Protein AF-A0AA45HHU5-F1 (afdb_monomer_lite)

pLDDT: mean 75.47, std 19.16, range [42.81, 95.69]

Organism: NCBI:txid515440

Sequence (109 aa):
MPFVTIKEVNKKNHKKVKKSKKVSIVFLFVLMTFFGFQIFRIVFYYKDLENQYNGIKAEQIKLEEIYKNKYEKYSLLKIKLEERGVLLNNGTILQNDIYNIPQTKERTN

Secondary structure (DSSP, 8-state):
----------HHHHHHHHHHHHHHHHHHHHHHHHHHHHHHHHHHHHHHHHHHHHHHHHHHHHHHHHHHHHHHHHHHHHHHHHHTTEEEETTEEEE--GGGS--------

Foldseek 3Di:
DDDDDDPDPPPVVVVVVVVVVVVVVVVVVVVVVVVVVVVVVVVVVVVVVVVVVVVVVVVVVVVVVVVVVVVVVVVVVCVVCVVVVFHDDPNDTPPPDPVNDPPDPPPDD

Structure (mmCIF, N/CA/C/O backbone):
data_AF-A0AA45HHU5-F1
#
_entry.id   AF-A0AA45HHU5-F1
#
loop_
_atom_site.group_PDB
_atom_site.id
_atom_site.type_symbol
_atom_site.label_atom_id
_atom_site.label_alt_id
_atom_site.label_comp_id
_atom_site.label_asym_id
_atom_site.label_entity_id
_atom_site.label_seq_id
_atom_site.pdbx_PDB_ins_code
_atom_site.Cartn_x
_atom_site.Cartn_y
_atom_site.Cartn_z
_atom_site.occupancy
_atom_site.B_iso_or_equiv
_atom_site.auth_seq_id
_atom_site.auth_comp_id
_atom_site.auth_asym_id
_atom_site.auth_atom_id
_atom_site.pdbx_PDB_model_num
ATOM 1 N N . MET A 1 1 ? 62.423 -3.129 -66.090 1.00 48.94 1 MET A N 1
ATOM 2 C CA . MET A 1 1 ? 62.063 -2.630 -64.743 1.00 48.94 1 MET A CA 1
ATOM 3 C C . MET A 1 1 ? 60.650 -3.103 -64.430 1.00 48.94 1 MET A C 1
ATOM 5 O O . MET A 1 1 ? 59.779 -2.813 -65.242 1.00 48.94 1 MET A O 1
ATOM 9 N N . PRO A 1 2 ? 60.399 -3.878 -63.361 1.00 47.81 2 PRO A N 1
ATOM 10 C CA . PRO A 1 2 ? 59.040 -4.284 -63.025 1.00 47.81 2 PRO A CA 1
ATOM 11 C C . PRO A 1 2 ? 58.315 -3.146 -62.295 1.00 47.81 2 PRO A C 1
ATOM 13 O O . PRO A 1 2 ? 58.871 -2.510 -61.400 1.00 47.81 2 PRO A O 1
ATOM 16 N N . PHE A 1 3 ? 57.075 -2.882 -62.699 1.00 51.75 3 PHE A N 1
ATOM 17 C CA . PHE A 1 3 ? 56.207 -1.895 -62.067 1.00 51.75 3 PHE A CA 1
ATOM 18 C C . PHE A 1 3 ? 55.701 -2.430 -60.725 1.00 51.75 3 PHE A C 1
ATOM 20 O O . PHE A 1 3 ? 55.144 -3.525 -60.650 1.00 51.75 3 PHE A O 1
ATOM 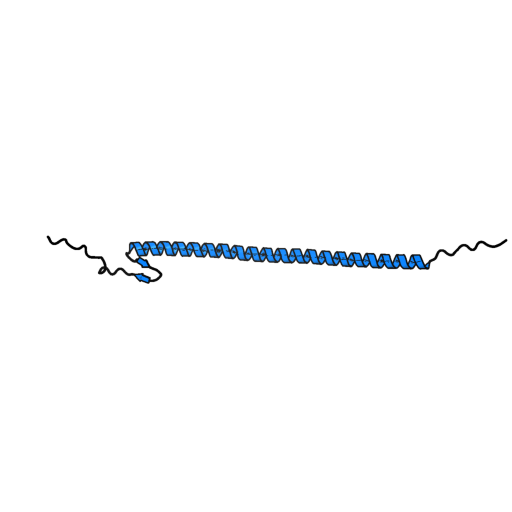27 N N . VAL A 1 4 ? 55.887 -1.647 -59.663 1.00 56.03 4 VAL A N 1
ATOM 28 C CA . VAL A 1 4 ? 55.315 -1.923 -58.342 1.00 56.03 4 VAL A CA 1
ATOM 29 C C . VAL A 1 4 ? 53.817 -1.631 -58.408 1.00 56.03 4 VAL A C 1
ATOM 31 O O . VAL A 1 4 ? 53.398 -0.476 -58.467 1.00 56.03 4 VAL A O 1
ATOM 34 N N . THR A 1 5 ? 52.993 -2.676 -58.410 1.00 56.78 5 THR A N 1
ATOM 35 C CA . THR A 1 5 ? 51.538 -2.557 -58.285 1.00 56.78 5 THR A CA 1
ATOM 36 C C . THR A 1 5 ? 51.186 -2.117 -56.866 1.00 56.78 5 THR A C 1
ATOM 38 O O . THR A 1 5 ? 51.329 -2.869 -55.900 1.00 56.78 5 THR A O 1
ATOM 41 N N . ILE A 1 6 ? 50.702 -0.883 -56.732 1.00 59.69 6 ILE A N 1
ATOM 42 C CA . ILE A 1 6 ? 50.122 -0.375 -55.488 1.00 59.69 6 ILE A CA 1
ATOM 43 C C . ILE A 1 6 ? 48.829 -1.163 -55.249 1.00 59.69 6 ILE A C 1
ATOM 45 O O . ILE A 1 6 ? 47.864 -1.030 -56.000 1.00 59.69 6 ILE A O 1
ATOM 49 N N . LYS A 1 7 ? 48.823 -2.026 -54.225 1.00 56.81 7 LYS A N 1
ATOM 50 C CA . LYS A 1 7 ? 47.630 -2.768 -53.793 1.00 56.81 7 LYS A CA 1
ATOM 51 C C . LYS A 1 7 ? 46.494 -1.780 -53.526 1.00 56.81 7 LYS A C 1
ATOM 53 O O . LYS A 1 7 ? 46.592 -0.959 -52.615 1.00 56.81 7 LYS A O 1
ATOM 58 N N . GLU A 1 8 ? 45.406 -1.894 -54.285 1.00 56.88 8 GLU A N 1
ATOM 59 C CA . GLU A 1 8 ? 44.157 -1.197 -53.994 1.00 56.88 8 GLU A CA 1
ATOM 60 C C . GLU A 1 8 ? 43.739 -1.482 -52.547 1.00 56.88 8 GLU A C 1
ATOM 62 O O . GLU A 1 8 ? 43.433 -2.617 -52.167 1.00 56.88 8 GLU A O 1
ATOM 67 N N . VAL A 1 9 ? 43.726 -0.438 -51.716 1.00 58.28 9 VAL A N 1
ATOM 68 C CA . VAL A 1 9 ? 43.202 -0.530 -50.357 1.00 58.28 9 VAL A CA 1
ATOM 69 C C . VAL A 1 9 ? 41.734 -0.934 -50.452 1.00 58.28 9 VAL A C 1
ATOM 71 O O . VAL A 1 9 ? 40.889 -0.249 -51.028 1.00 58.28 9 VAL A O 1
ATOM 74 N N . ASN A 1 10 ? 41.466 -2.102 -49.885 1.00 55.53 10 ASN A N 1
ATOM 75 C CA . ASN A 1 10 ? 40.254 -2.894 -49.989 1.00 55.53 10 ASN A CA 1
ATOM 76 C C . ASN A 1 10 ? 38.991 -2.107 -49.547 1.00 55.53 10 ASN A C 1
ATOM 78 O O . ASN A 1 10 ? 38.533 -2.206 -48.405 1.00 55.53 10 ASN A O 1
ATOM 82 N N . LYS A 1 11 ? 38.388 -1.327 -50.463 1.00 54.25 11 LYS A N 1
ATOM 83 C CA . LYS A 1 11 ? 37.164 -0.509 -50.259 1.00 54.25 11 LYS A CA 1
ATOM 84 C C . LYS A 1 11 ? 35.976 -1.301 -49.682 1.00 54.25 11 LYS A C 1
ATOM 86 O O . LYS A 1 11 ? 35.071 -0.712 -49.083 1.00 54.25 11 LYS A O 1
ATOM 91 N N . LYS A 1 12 ? 35.961 -2.633 -49.827 1.00 53.09 12 LYS A N 1
ATOM 92 C CA . LYS A 1 12 ? 34.901 -3.521 -49.314 1.00 53.09 12 LYS A CA 1
ATOM 93 C C . LYS A 1 12 ? 34.875 -3.605 -47.779 1.00 53.09 12 LYS A C 1
ATOM 95 O O . LYS A 1 12 ? 33.785 -3.660 -47.205 1.00 53.09 12 LYS A O 1
ATOM 100 N N . ASN A 1 13 ? 36.025 -3.525 -47.102 1.00 53.28 13 ASN A N 1
ATOM 101 C CA . ASN A 1 13 ? 36.091 -3.628 -45.636 1.00 53.28 13 ASN A CA 1
ATOM 102 C C . ASN A 1 13 ? 35.529 -2.377 -44.939 1.00 53.28 13 ASN A C 1
ATOM 104 O O . ASN A 1 13 ? 34.777 -2.485 -43.971 1.00 53.28 13 ASN A O 1
ATOM 108 N N . HIS A 1 14 ? 35.765 -1.186 -45.496 1.00 53.31 14 HIS A N 1
ATOM 109 C CA . HIS A 1 14 ? 35.261 0.072 -44.932 1.00 53.31 14 HIS A CA 1
ATOM 110 C C . HIS A 1 14 ? 33.724 0.193 -44.961 1.00 53.31 14 HIS A C 1
ATOM 112 O O . HIS A 1 14 ? 33.128 0.769 -44.045 1.00 53.31 14 HIS A O 1
ATOM 118 N N . LYS A 1 15 ? 33.055 -0.370 -45.983 1.00 56.12 15 LYS A N 1
ATOM 119 C CA . LYS A 1 15 ? 31.580 -0.397 -46.070 1.00 56.12 15 LYS A CA 1
ATOM 120 C C . LYS A 1 15 ? 30.949 -1.342 -45.039 1.00 56.12 15 LYS A C 1
ATOM 122 O O . LYS A 1 15 ? 29.915 -0.987 -44.473 1.00 56.12 15 LYS A O 1
ATOM 127 N N . LYS A 1 16 ? 31.558 -2.504 -44.760 1.00 56.97 16 LYS A N 1
ATOM 128 C CA . LYS A 1 16 ? 31.076 -3.444 -43.726 1.00 56.97 16 LYS A CA 1
ATOM 129 C C . LYS A 1 16 ? 31.170 -2.843 -42.315 1.00 56.97 16 LYS A C 1
ATOM 131 O O . LYS A 1 16 ? 30.192 -2.912 -41.577 1.00 56.97 16 LYS A O 1
ATOM 136 N N . VAL A 1 17 ? 32.269 -2.154 -41.989 1.00 59.78 17 VAL A N 1
ATOM 137 C CA . VAL A 1 17 ? 32.461 -1.491 -40.679 1.00 59.78 17 VAL A CA 1
ATOM 138 C C . VAL A 1 17 ? 31.478 -0.330 -40.458 1.00 59.78 17 VAL A C 1
ATOM 140 O O . VAL A 1 17 ? 30.980 -0.135 -39.352 1.00 59.78 17 VAL A O 1
ATOM 143 N N . LYS A 1 18 ? 31.132 0.445 -41.498 1.00 59.66 18 LYS A N 1
ATOM 144 C CA . LYS A 1 18 ? 30.105 1.501 -41.371 1.00 59.66 18 LYS A CA 1
ATOM 145 C C . LYS A 1 18 ? 28.695 0.935 -41.151 1.00 59.66 18 LYS A C 1
ATOM 147 O O . LYS A 1 18 ? 27.913 1.555 -40.436 1.00 59.66 18 LYS A O 1
ATOM 152 N N . LYS A 1 19 ? 28.357 -0.219 -41.743 1.00 60.75 19 LYS A N 1
ATOM 153 C CA . LYS A 1 19 ? 27.059 -0.882 -41.523 1.00 60.75 19 LYS A CA 1
ATOM 154 C C . LYS A 1 19 ? 26.944 -1.470 -40.110 1.00 60.75 19 LYS A C 1
ATOM 156 O O . LYS A 1 19 ? 25.913 -1.263 -39.483 1.00 60.75 19 LYS A O 1
ATOM 161 N N . SER A 1 20 ? 27.991 -2.108 -39.578 1.00 64.75 20 SER A N 1
ATOM 162 C CA . SER A 1 20 ? 27.962 -2.660 -38.211 1.00 64.75 20 SER A CA 1
ATOM 163 C C . SER A 1 20 ? 27.824 -1.578 -37.132 1.00 64.75 20 SER A C 1
ATOM 165 O O . SER A 1 20 ? 27.053 -1.747 -36.191 1.00 64.75 20 SER A O 1
ATOM 167 N N . LYS A 1 21 ? 28.475 -0.418 -37.307 1.00 69.81 21 LYS A N 1
ATOM 168 C CA . LYS A 1 21 ? 28.322 0.734 -36.397 1.00 69.81 21 LYS A CA 1
ATOM 169 C C . LYS A 1 21 ? 26.896 1.298 -36.372 1.00 69.81 21 LYS A C 1
ATOM 171 O O . LYS A 1 21 ? 26.404 1.650 -35.308 1.00 69.81 21 LYS A O 1
ATOM 176 N N . LYS A 1 22 ? 26.2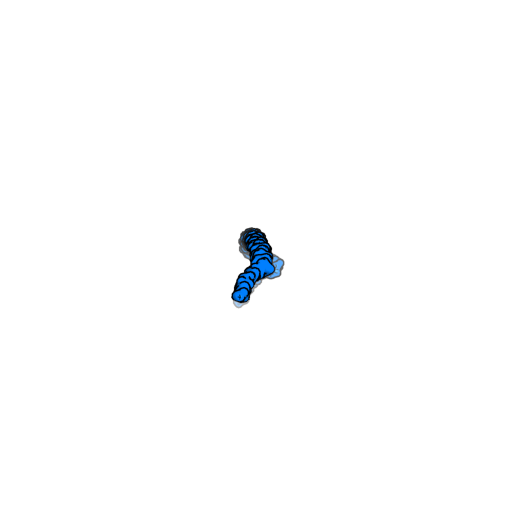07 1.345 -37.520 1.00 70.31 22 LYS A N 1
ATOM 177 C CA . LYS A 1 22 ? 24.801 1.790 -37.586 1.00 70.31 22 LYS A CA 1
ATOM 178 C C . LYS A 1 22 ? 23.858 0.838 -36.849 1.00 70.31 22 LYS A C 1
ATOM 180 O O . LYS A 1 22 ? 22.983 1.304 -36.133 1.00 70.31 22 LYS A O 1
ATOM 185 N N . VAL A 1 23 ? 24.068 -0.473 -36.981 1.00 79.94 23 VAL A N 1
ATOM 186 C CA . VAL A 1 23 ? 23.285 -1.484 -36.247 1.00 79.94 23 VAL A CA 1
ATOM 187 C C . VAL A 1 23 ? 23.516 -1.360 -34.739 1.00 79.94 23 VAL A C 1
ATOM 189 O O . VAL A 1 23 ? 22.560 -1.397 -33.973 1.00 79.94 23 VAL A O 1
ATOM 192 N N . SER A 1 24 ? 24.761 -1.123 -34.316 1.00 81.81 24 SER A N 1
ATOM 193 C CA . SER A 1 24 ? 25.099 -0.901 -32.905 1.00 81.81 24 SER A CA 1
ATOM 194 C C . SER A 1 24 ? 24.411 0.336 -32.310 1.00 81.81 24 SER A C 1
ATOM 196 O O . SER A 1 24 ? 23.904 0.269 -31.195 1.00 81.81 24 SER A O 1
ATOM 198 N N . ILE A 1 25 ? 24.326 1.438 -33.063 1.00 87.12 25 ILE A N 1
ATOM 199 C CA . ILE A 1 25 ? 23.636 2.663 -32.621 1.00 87.12 25 ILE A CA 1
ATOM 200 C C . ILE A 1 25 ? 22.126 2.436 -32.480 1.00 87.12 25 ILE A C 1
ATOM 202 O O . ILE A 1 25 ? 21.534 2.851 -31.487 1.00 87.12 25 ILE A O 1
ATOM 206 N N . VAL A 1 26 ? 21.499 1.754 -33.445 1.00 87.81 26 VAL A N 1
ATOM 207 C CA . VAL A 1 26 ? 20.063 1.433 -33.373 1.00 87.81 26 VAL A CA 1
ATOM 208 C C . VAL A 1 26 ? 19.776 0.525 -32.177 1.00 87.81 26 VAL A C 1
ATOM 210 O O . VAL A 1 26 ? 18.833 0.772 -31.431 1.00 87.81 26 VAL A O 1
ATOM 213 N N . PHE A 1 27 ? 20.625 -0.477 -31.943 1.00 90.44 27 PHE A N 1
ATOM 214 C CA . PHE A 1 27 ? 20.508 -1.369 -30.792 1.00 90.44 27 PHE A CA 1
ATOM 215 C C . PHE A 1 27 ? 20.605 -0.617 -29.455 1.00 90.44 27 PHE A C 1
ATOM 217 O O . PHE A 1 27 ? 19.815 -0.867 -28.547 1.00 90.44 27 PHE A O 1
ATOM 224 N N . LEU A 1 28 ? 21.512 0.360 -29.352 1.00 91.56 28 LEU A N 1
ATOM 225 C CA . LEU A 1 28 ? 21.631 1.208 -28.165 1.00 91.56 28 LEU A CA 1
ATOM 226 C C . LEU A 1 28 ? 20.350 2.019 -27.904 1.00 91.56 28 LEU A C 1
ATOM 228 O O . LEU A 1 28 ? 19.924 2.154 -26.760 1.00 91.56 28 LEU A O 1
ATOM 232 N N . PHE A 1 29 ? 19.706 2.525 -28.957 1.00 92.75 29 PHE A N 1
ATOM 233 C CA . PHE A 1 29 ? 18.461 3.286 -28.834 1.00 92.75 29 PHE A CA 1
ATOM 234 C C . PHE A 1 29 ? 17.286 2.411 -28.365 1.00 92.75 29 PHE A C 1
ATOM 236 O O . PHE A 1 29 ? 16.485 2.823 -27.523 1.00 92.75 29 PHE A O 1
ATOM 243 N N . VAL A 1 30 ? 17.215 1.168 -28.852 1.00 93.19 30 VAL A N 1
ATOM 244 C CA . VAL A 1 30 ? 16.234 0.174 -28.383 1.00 93.19 30 VAL A CA 1
ATOM 245 C C . VAL A 1 30 ? 16.457 -0.160 -26.905 1.00 93.19 30 VAL A C 1
ATOM 247 O O . VAL A 1 30 ? 15.501 -0.210 -26.138 1.00 93.19 30 VAL A O 1
ATOM 250 N N . LEU A 1 31 ? 17.711 -0.312 -26.469 1.00 93.44 31 LEU A N 1
ATOM 251 C CA . LEU A 1 31 ? 18.024 -0.519 -25.052 1.00 93.44 31 LEU A CA 1
ATOM 252 C C . LEU A 1 31 ? 17.601 0.673 -24.188 1.00 93.44 31 LEU A C 1
ATOM 254 O O . LEU A 1 31 ? 16.966 0.479 -23.156 1.00 93.44 31 LEU A O 1
ATOM 258 N N . MET A 1 32 ? 17.904 1.902 -24.612 1.00 93.81 32 MET A N 1
ATOM 259 C CA . MET A 1 32 ? 17.533 3.108 -23.863 1.00 93.81 32 MET A CA 1
ATOM 260 C C . MET A 1 32 ? 16.018 3.256 -23.711 1.00 93.81 32 MET A C 1
ATOM 262 O O . MET A 1 32 ? 15.529 3.545 -22.621 1.00 93.81 32 MET A O 1
ATOM 266 N N . THR A 1 33 ? 15.263 3.014 -24.783 1.00 94.31 33 THR A N 1
ATOM 267 C CA . THR A 1 33 ? 13.792 3.057 -24.736 1.00 94.31 33 THR A CA 1
ATOM 268 C C . THR A 1 33 ? 13.214 1.937 -23.872 1.00 94.31 33 THR A C 1
ATOM 270 O O . THR A 1 33 ? 12.297 2.191 -23.091 1.00 94.31 33 THR A O 1
ATOM 273 N N . PHE A 1 34 ? 13.790 0.732 -23.924 1.00 95.31 34 PHE A N 1
ATOM 274 C CA . PHE A 1 34 ? 13.405 -0.373 -23.047 1.00 95.31 34 PHE A CA 1
ATOM 275 C C . PHE A 1 34 ? 13.628 -0.032 -21.569 1.00 95.31 34 PHE A C 1
ATOM 277 O O . PHE A 1 34 ? 12.699 -0.145 -20.772 1.00 95.31 34 PHE A O 1
ATOM 284 N N . PHE A 1 35 ? 14.822 0.436 -21.194 1.00 95.31 35 PHE A N 1
ATOM 285 C CA . PHE A 1 35 ? 15.104 0.814 -19.807 1.00 95.31 35 PHE A CA 1
ATOM 286 C C . PHE A 1 35 ? 14.247 1.993 -19.341 1.00 95.31 35 PHE A C 1
ATOM 288 O O . PHE A 1 35 ? 13.719 1.948 -18.232 1.00 95.31 35 PHE A O 1
ATOM 295 N N . GLY A 1 36 ? 14.033 3.001 -20.192 1.00 94.44 36 GLY A N 1
ATOM 296 C CA . GLY A 1 36 ? 13.130 4.113 -19.893 1.00 94.44 36 GLY A CA 1
ATOM 297 C C . GLY A 1 36 ? 11.706 3.639 -19.592 1.00 94.44 36 GLY A C 1
ATOM 298 O O . GLY A 1 36 ? 11.120 4.038 -18.586 1.00 94.44 36 GLY A O 1
ATOM 299 N N . PHE A 1 37 ? 11.176 2.721 -20.405 1.00 95.69 37 PHE A N 1
ATOM 300 C CA . PHE A 1 37 ? 9.863 2.121 -20.173 1.00 95.69 37 PHE A CA 1
ATOM 301 C C . PHE A 1 37 ? 9.812 1.318 -18.867 1.00 95.69 37 PHE A C 1
ATOM 303 O O . PHE A 1 37 ? 8.850 1.438 -18.111 1.00 95.69 37 PHE A O 1
ATOM 310 N N . GLN A 1 38 ? 10.852 0.535 -18.560 1.00 94.19 38 GLN A N 1
ATOM 311 C CA . GLN A 1 38 ? 10.908 -0.239 -17.316 1.00 94.19 38 GLN A CA 1
ATOM 312 C C . GLN A 1 38 ? 10.931 0.660 -16.076 1.00 94.19 38 GLN A C 1
ATOM 314 O O . GLN A 1 38 ? 10.203 0.392 -15.123 1.00 94.19 38 GLN A O 1
ATOM 319 N N . ILE A 1 39 ? 11.713 1.744 -16.098 1.00 93.94 39 ILE A N 1
ATOM 320 C CA . ILE A 1 39 ? 11.762 2.720 -15.001 1.00 93.94 39 ILE A CA 1
ATOM 321 C C . ILE A 1 39 ? 10.391 3.369 -14.815 1.00 93.94 39 ILE A C 1
ATOM 323 O O . ILE A 1 39 ? 9.874 3.394 -13.700 1.00 93.94 39 ILE A O 1
ATOM 327 N N . PHE A 1 40 ? 9.770 3.836 -15.902 1.00 95.31 40 PHE A N 1
ATOM 328 C CA . PHE A 1 40 ? 8.429 4.418 -15.848 1.00 95.31 40 PHE A CA 1
ATOM 329 C C . PHE A 1 40 ? 7.412 3.441 -15.247 1.00 95.31 40 PHE A C 1
ATOM 331 O O . PHE A 1 40 ? 6.649 3.806 -14.353 1.00 95.31 40 PHE A O 1
ATOM 338 N N . ARG A 1 41 ? 7.447 2.180 -15.686 1.00 94.81 41 ARG A N 1
ATOM 339 C CA . ARG A 1 41 ? 6.570 1.119 -15.187 1.00 94.81 41 ARG A CA 1
ATOM 340 C C . ARG A 1 41 ? 6.748 0.888 -13.686 1.00 94.81 41 ARG A C 1
ATOM 342 O O . ARG A 1 41 ? 5.758 0.778 -12.971 1.00 94.81 41 ARG A O 1
ATOM 349 N N . ILE A 1 42 ? 7.990 0.835 -13.203 1.00 95.25 42 ILE A N 1
ATOM 350 C CA . ILE A 1 42 ? 8.291 0.658 -11.774 1.00 95.25 42 ILE A CA 1
ATOM 351 C C . ILE A 1 42 ? 7.753 1.836 -10.960 1.00 95.25 42 ILE A C 1
ATOM 353 O O . ILE A 1 42 ? 7.089 1.621 -9.951 1.00 95.25 42 ILE A O 1
ATOM 357 N N . VAL A 1 43 ? 7.992 3.070 -11.411 1.00 94.88 43 VAL A N 1
ATOM 358 C CA . VAL A 1 43 ? 7.499 4.275 -10.727 1.00 94.88 43 VAL A CA 1
ATOM 359 C C . VAL A 1 43 ? 5.973 4.294 -10.678 1.00 94.88 43 VAL A C 1
ATOM 361 O O . VAL A 1 43 ? 5.399 4.630 -9.644 1.00 94.88 43 VAL A O 1
ATOM 364 N N . PHE A 1 44 ? 5.315 3.913 -11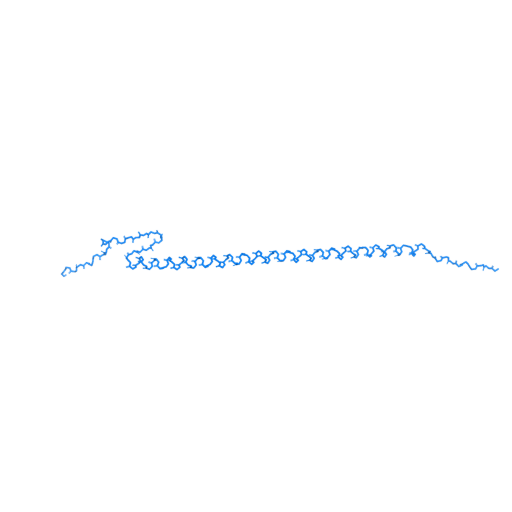.773 1.00 95.38 44 PHE A N 1
ATOM 365 C CA . PHE A 1 44 ? 3.860 3.828 -11.828 1.00 95.38 44 PHE A CA 1
ATOM 366 C C . PHE A 1 44 ? 3.317 2.820 -10.809 1.00 95.38 44 PHE A C 1
ATOM 368 O O . PHE A 1 44 ? 2.476 3.182 -9.991 1.00 95.38 44 PHE A O 1
ATOM 375 N N . TYR A 1 45 ? 3.845 1.592 -10.801 1.00 94.88 45 TYR A N 1
ATOM 376 C CA . TYR A 1 45 ? 3.416 0.572 -9.843 1.00 94.88 45 TYR A CA 1
ATOM 377 C C . TYR A 1 45 ? 3.710 0.954 -8.398 1.00 94.88 45 TYR A C 1
ATOM 379 O O . TYR A 1 45 ? 2.887 0.692 -7.530 1.00 94.88 45 TYR A O 1
ATOM 387 N N . TYR A 1 46 ? 4.852 1.590 -8.132 1.00 95.31 46 TYR A N 1
ATOM 388 C CA . TYR A 1 46 ? 5.183 2.055 -6.791 1.00 95.31 46 TYR A CA 1
ATOM 389 C C . TYR A 1 46 ? 4.157 3.074 -6.287 1.00 95.31 46 TYR A C 1
ATOM 391 O O . TYR A 1 46 ? 3.639 2.922 -5.186 1.00 95.31 46 TYR A O 1
ATOM 399 N N . LYS A 1 47 ? 3.814 4.074 -7.109 1.00 93.81 47 LYS A N 1
ATOM 400 C CA . LYS A 1 47 ? 2.805 5.082 -6.750 1.00 93.81 47 LYS A CA 1
ATOM 401 C C . LYS A 1 47 ? 1.417 4.483 -6.560 1.00 93.81 47 LYS A C 1
ATOM 403 O O . LYS A 1 47 ? 0.689 4.901 -5.665 1.00 93.81 47 LYS A O 1
ATOM 408 N N . ASP A 1 48 ? 1.043 3.527 -7.404 1.00 95.31 48 ASP A N 1
ATOM 409 C CA . ASP A 1 48 ? -0.237 2.835 -7.277 1.00 95.31 48 ASP A CA 1
ATOM 410 C C . ASP A 1 48 ? -0.306 2.034 -5.966 1.00 95.31 48 ASP A C 1
ATOM 412 O O . ASP A 1 48 ? -1.249 2.196 -5.190 1.00 95.31 48 ASP A O 1
ATOM 416 N N . LEU A 1 49 ? 0.744 1.267 -5.648 1.00 93.75 49 LEU A N 1
ATOM 417 C CA . LEU A 1 49 ? 0.851 0.554 -4.372 1.00 93.75 49 LEU A CA 1
ATOM 418 C C . LEU A 1 49 ? 0.826 1.502 -3.171 1.00 93.75 49 LEU A C 1
ATOM 420 O O . LEU A 1 49 ? 0.153 1.222 -2.184 1.00 93.75 49 LEU A O 1
ATOM 424 N N . GLU A 1 50 ? 1.560 2.610 -3.242 1.00 95.44 50 GLU A N 1
ATOM 425 C CA . GLU A 1 50 ? 1.617 3.609 -2.177 1.00 95.44 50 GLU A CA 1
ATOM 426 C C . GLU A 1 50 ? 0.230 4.202 -1.901 1.00 95.44 50 GLU A C 1
ATOM 428 O O . GLU A 1 50 ? -0.187 4.305 -0.746 1.00 95.44 50 GLU A O 1
ATOM 433 N N . ASN A 1 51 ? -0.527 4.522 -2.951 1.00 94.25 51 ASN A N 1
ATOM 434 C CA . ASN A 1 51 ? -1.893 5.018 -2.817 1.00 94.25 51 ASN A CA 1
ATOM 435 C C . ASN A 1 51 ? -2.831 3.974 -2.207 1.00 94.25 51 ASN A C 1
ATOM 437 O O . ASN A 1 51 ? -3.588 4.302 -1.291 1.00 94.25 51 ASN A O 1
ATOM 441 N N . GLN A 1 52 ? -2.770 2.723 -2.670 1.00 94.50 52 GLN A N 1
ATOM 442 C CA . GLN A 1 52 ? -3.585 1.639 -2.114 1.00 94.50 52 GLN A CA 1
ATOM 443 C C . GLN A 1 52 ? -3.256 1.396 -0.637 1.00 94.50 52 GLN A C 1
ATOM 445 O O . GLN A 1 52 ? -4.160 1.301 0.193 1.00 94.50 52 GLN A O 1
ATOM 450 N N . TYR A 1 53 ? -1.970 1.374 -0.287 1.00 95.06 53 TYR A N 1
ATOM 451 C CA . TYR A 1 53 ? -1.519 1.216 1.090 1.00 95.06 53 TYR A CA 1
ATOM 452 C C . TYR A 1 53 ? -2.011 2.356 1.988 1.00 95.06 53 TYR A C 1
ATOM 454 O O . TYR A 1 53 ? -2.539 2.110 3.072 1.00 95.06 53 TYR A O 1
ATOM 462 N N . ASN A 1 54 ? -1.894 3.603 1.530 1.00 93.75 54 ASN A N 1
ATOM 463 C CA . ASN A 1 54 ? -2.382 4.761 2.275 1.00 93.75 54 ASN A CA 1
ATOM 464 C C . ASN A 1 54 ? -3.909 4.736 2.443 1.00 93.75 54 ASN A C 1
ATOM 466 O O . ASN A 1 54 ? -4.406 5.080 3.517 1.00 93.75 54 ASN A O 1
ATOM 470 N N . GLY A 1 55 ? -4.644 4.279 1.424 1.00 93.25 55 GLY A N 1
ATOM 471 C CA . GLY A 1 55 ? -6.089 4.057 1.500 1.00 93.25 55 GLY A CA 1
ATOM 472 C C . GLY A 1 55 ? -6.459 3.038 2.578 1.00 93.25 55 GLY A C 1
ATOM 473 O O . GLY A 1 55 ? -7.235 3.352 3.481 1.00 93.25 55 GLY A O 1
ATOM 474 N N . ILE A 1 56 ? -5.828 1.861 2.550 1.00 94.06 56 ILE A N 1
ATOM 475 C CA . ILE A 1 56 ? -6.047 0.796 3.542 1.00 94.06 56 ILE A CA 1
ATOM 476 C C . ILE A 1 56 ? -5.688 1.278 4.951 1.00 94.06 56 ILE A C 1
ATOM 478 O O . ILE A 1 56 ? -6.431 1.045 5.903 1.00 94.06 56 ILE A O 1
ATOM 482 N N . LYS A 1 57 ? -4.574 1.998 5.103 1.00 94.38 57 LYS A N 1
ATOM 483 C CA . LYS A 1 57 ? -4.146 2.538 6.397 1.00 94.38 57 LYS A CA 1
ATOM 484 C C . LYS A 1 57 ? -5.163 3.531 6.965 1.00 94.38 57 LYS A C 1
ATOM 486 O O . LYS A 1 57 ? -5.435 3.515 8.164 1.00 94.38 57 LYS A O 1
ATOM 491 N N . ALA A 1 58 ? -5.748 4.381 6.122 1.00 93.19 58 ALA A N 1
ATOM 492 C CA . ALA A 1 58 ? -6.798 5.303 6.544 1.00 93.19 58 ALA A CA 1
ATOM 493 C C . ALA A 1 58 ? -8.078 4.563 6.969 1.00 93.19 58 ALA A C 1
ATOM 495 O O . ALA A 1 58 ? -8.708 4.945 7.957 1.00 93.19 58 ALA A O 1
ATOM 496 N N . GLU A 1 59 ? -8.457 3.497 6.261 1.00 93.75 59 GLU A N 1
ATOM 497 C CA . GLU A 1 59 ? -9.584 2.644 6.655 1.00 93.75 59 GLU A CA 1
ATOM 498 C C . GLU A 1 59 ? -9.330 1.930 7.982 1.00 93.75 59 GLU A C 1
ATOM 500 O O . GLU A 1 59 ? -10.219 1.902 8.832 1.00 93.75 59 GLU A O 1
ATOM 505 N N . GLN A 1 60 ? -8.114 1.428 8.203 1.00 93.75 60 GLN A N 1
ATOM 506 C CA . GLN A 1 60 ? -7.729 0.794 9.460 1.00 93.75 60 GLN A CA 1
ATOM 507 C C . GLN A 1 60 ? -7.884 1.752 10.647 1.00 93.75 60 GLN A C 1
ATOM 509 O O . GLN A 1 60 ? -8.485 1.378 11.651 1.00 93.75 60 GLN A O 1
ATOM 514 N N . ILE A 1 61 ? -7.413 2.997 10.512 1.00 93.56 61 ILE A N 1
ATOM 515 C CA . ILE A 1 61 ? -7.548 4.024 11.559 1.00 93.56 61 ILE A CA 1
ATOM 516 C C . ILE A 1 61 ? -9.027 4.297 11.863 1.00 93.56 61 ILE A C 1
ATOM 518 O O . ILE A 1 61 ? -9.428 4.316 13.026 1.00 93.56 61 ILE A O 1
ATOM 522 N N . LYS A 1 62 ? -9.865 4.455 10.828 1.00 94.06 62 LYS A N 1
ATOM 523 C CA . LYS A 1 62 ? -11.315 4.646 11.011 1.00 94.06 62 LYS A CA 1
ATOM 524 C C . LYS A 1 62 ? -11.958 3.456 11.719 1.00 94.06 62 LYS A C 1
ATOM 526 O O . LYS A 1 62 ? -12.824 3.633 12.574 1.00 94.06 62 LYS A O 1
ATOM 531 N N . LEU A 1 63 ? -11.558 2.240 11.359 1.00 93.88 63 LEU A N 1
ATOM 532 C CA . LEU A 1 63 ? -12.112 1.023 11.939 1.00 93.88 63 LEU A CA 1
ATOM 533 C C . LEU A 1 63 ? -11.721 0.875 13.414 1.00 93.88 63 LEU A C 1
ATOM 535 O O . LEU A 1 63 ? -12.561 0.502 14.234 1.00 93.88 63 LEU A O 1
ATOM 539 N N . GLU A 1 64 ? -10.481 1.217 13.758 1.00 93.81 64 GLU A N 1
ATOM 540 C CA . GLU A 1 64 ? -9.985 1.236 15.133 1.00 93.81 64 GLU A CA 1
ATOM 541 C C . GLU A 1 64 ? -10.739 2.262 15.991 1.00 93.81 64 GLU A C 1
ATOM 543 O O . GLU A 1 64 ? -11.164 1.948 17.104 1.00 93.81 64 GLU A O 1
ATOM 548 N N . GLU A 1 65 ? -11.006 3.454 15.452 1.0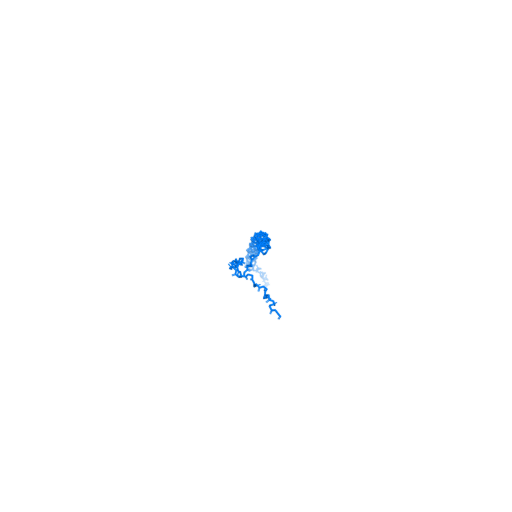0 94.38 65 GLU A N 1
ATOM 549 C CA . GLU A 1 65 ? -11.804 4.479 16.131 1.00 94.38 65 GLU A CA 1
ATOM 550 C C . GLU A 1 65 ? -13.249 4.013 16.381 1.00 94.38 65 GLU A C 1
ATOM 552 O O . GLU A 1 65 ? -13.771 4.137 17.495 1.00 94.38 65 GLU A O 1
ATOM 557 N N . ILE A 1 66 ? -13.889 3.405 15.374 1.00 93.38 66 ILE A N 1
ATOM 558 C CA . ILE A 1 66 ? -15.233 2.825 15.511 1.00 93.38 66 ILE A CA 1
ATOM 559 C C . ILE A 1 66 ? -15.238 1.722 16.571 1.00 93.38 66 ILE A C 1
ATOM 561 O O . ILE A 1 66 ? -16.160 1.659 17.391 1.00 93.38 66 ILE A O 1
ATOM 565 N N . TYR A 1 67 ? -14.231 0.847 16.560 1.00 93.00 67 TYR A N 1
ATOM 566 C CA . TYR A 1 67 ? -14.104 -0.236 17.528 1.00 93.00 67 TYR A CA 1
ATOM 567 C C . TYR A 1 67 ? -13.953 0.307 18.948 1.00 93.00 67 TYR A C 1
ATOM 569 O O . TYR A 1 67 ? -14.691 -0.109 19.840 1.00 93.00 67 TYR A O 1
ATOM 577 N N . LYS A 1 68 ? -13.068 1.288 19.147 1.00 93.38 68 LYS A N 1
ATOM 578 C CA . LYS A 1 68 ? -12.851 1.929 20.445 1.00 93.38 68 LYS A CA 1
ATOM 579 C C . LYS A 1 68 ? -14.130 2.577 20.976 1.00 93.38 68 LYS A C 1
ATOM 581 O O . LYS A 1 68 ? -14.517 2.312 22.110 1.00 93.38 68 LYS A O 1
ATOM 586 N N . ASN A 1 69 ? -14.844 3.334 20.143 1.00 93.75 69 ASN A N 1
ATOM 587 C CA . ASN A 1 69 ? -16.106 3.973 20.528 1.00 93.75 69 ASN A CA 1
ATOM 588 C C . ASN A 1 69 ? -17.189 2.935 20.885 1.00 93.75 69 ASN A C 1
ATOM 590 O O . ASN A 1 69 ? -17.892 3.066 21.889 1.00 93.75 69 ASN A O 1
ATOM 594 N N . LYS A 1 70 ? -17.307 1.851 20.103 1.00 91.56 70 LYS A N 1
ATOM 595 C CA . LYS A 1 70 ? -18.215 0.739 20.436 1.00 91.56 70 LYS A CA 1
ATOM 596 C C . LYS A 1 70 ? -17.838 0.071 21.756 1.00 91.56 70 LYS A C 1
ATOM 598 O O . LYS A 1 70 ? -18.728 -0.214 22.554 1.00 91.56 70 LYS A O 1
ATOM 603 N N . TYR A 1 71 ? -16.551 -0.163 21.986 1.00 91.75 71 TYR A N 1
ATOM 604 C CA . TYR A 1 71 ? -16.055 -0.783 23.207 1.00 91.75 71 TYR A CA 1
ATOM 605 C C . TYR A 1 71 ? -16.319 0.090 24.439 1.00 91.75 71 TYR A C 1
ATOM 607 O O . TYR A 1 71 ? -16.814 -0.416 25.441 1.00 91.75 71 TYR A O 1
ATOM 615 N N . GLU A 1 72 ? -16.082 1.401 24.356 1.00 91.94 72 GLU A N 1
ATOM 616 C CA . GLU A 1 72 ? -16.394 2.356 25.430 1.00 91.94 72 GLU A CA 1
ATOM 617 C C . GLU A 1 72 ? -17.893 2.402 25.742 1.00 91.94 72 GLU A C 1
ATOM 619 O O . GLU A 1 72 ? -18.298 2.372 26.903 1.00 91.94 72 GLU A O 1
ATOM 624 N N . LYS A 1 73 ? -18.749 2.411 24.713 1.00 90.19 73 LYS A N 1
ATOM 625 C CA . LYS A 1 73 ? -20.204 2.330 24.913 1.00 90.19 73 LYS A CA 1
ATOM 626 C C . LYS A 1 73 ? -20.613 1.018 25.572 1.00 90.19 73 LYS A C 1
ATOM 628 O O . LYS A 1 73 ? -21.466 1.027 26.457 1.00 90.19 73 LYS A O 1
ATOM 633 N N . TYR A 1 74 ? -20.015 -0.095 25.154 1.00 87.19 74 TYR A N 1
ATOM 634 C CA . TYR A 1 74 ? -20.289 -1.404 25.734 1.00 87.19 74 TYR A CA 1
ATOM 635 C C . TYR A 1 74 ? -19.817 -1.492 27.188 1.00 87.19 74 TYR A C 1
ATOM 637 O O . TYR A 1 74 ? -20.554 -2.002 28.027 1.00 87.19 74 TYR A O 1
ATOM 645 N N . SER A 1 75 ? -18.638 -0.957 27.515 1.00 87.06 75 SER A N 1
ATOM 646 C CA . SER A 1 75 ? -18.126 -0.951 28.888 1.00 87.06 75 SER A CA 1
ATOM 647 C C . SER A 1 75 ? -18.994 -0.085 29.802 1.00 87.06 75 SER A C 1
ATOM 649 O O . SER A 1 75 ? -19.386 -0.545 30.871 1.00 87.06 75 SER A O 1
ATOM 651 N N . LEU A 1 76 ? -19.397 1.108 29.353 1.00 89.06 76 LEU A N 1
ATOM 652 C CA . LEU A 1 76 ? -20.337 1.970 30.075 1.00 89.06 76 LEU A CA 1
ATOM 653 C C . LEU A 1 76 ? -21.690 1.292 30.291 1.00 89.06 76 LEU A C 1
ATOM 655 O O . LEU A 1 76 ? -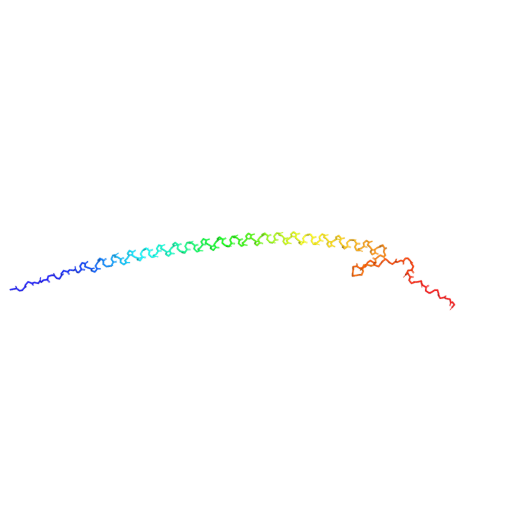22.267 1.389 31.373 1.00 89.06 76 LEU A O 1
ATOM 659 N N . LEU A 1 77 ? -22.213 0.616 29.266 1.00 86.25 77 LEU A N 1
ATOM 660 C CA . LEU A 1 77 ? -23.472 -0.113 29.373 1.00 86.25 77 LEU A CA 1
ATOM 661 C C . LEU A 1 77 ? -23.353 -1.288 30.349 1.00 86.25 77 LEU A C 1
ATOM 663 O O . LEU A 1 77 ? -24.253 -1.489 31.158 1.00 86.25 77 LEU A O 1
ATOM 667 N N . LYS A 1 78 ? -22.239 -2.024 30.302 1.00 82.31 78 LYS A N 1
ATOM 668 C CA . LYS A 1 78 ? -21.945 -3.124 31.221 1.00 82.31 78 LYS A CA 1
ATOM 669 C C . LYS A 1 78 ? -21.901 -2.634 32.669 1.00 82.31 78 LYS A C 1
ATOM 671 O O . LYS A 1 78 ? -22.602 -3.203 33.494 1.00 82.31 78 LYS A O 1
ATOM 676 N N . ILE A 1 79 ? -21.182 -1.543 32.948 1.00 85.56 79 ILE A N 1
ATOM 677 C CA . ILE A 1 79 ? -21.120 -0.931 34.286 1.00 85.56 79 ILE A CA 1
ATOM 678 C C . ILE A 1 79 ? -22.525 -0.538 34.763 1.00 85.56 79 ILE A C 1
ATOM 680 O O . ILE A 1 79 ? -22.935 -0.922 35.851 1.00 85.56 79 ILE A O 1
ATOM 684 N N . LYS A 1 80 ? -23.313 0.148 33.922 1.00 83.81 80 LYS A N 1
ATOM 685 C CA . LYS A 1 80 ? -24.695 0.536 34.264 1.00 83.81 80 LYS A CA 1
ATOM 686 C C . LYS A 1 80 ? -25.624 -0.654 34.518 1.00 83.81 80 LYS A C 1
ATOM 688 O O . LYS A 1 80 ? -26.591 -0.522 35.264 1.00 83.81 80 LYS A O 1
ATOM 693 N N . LEU A 1 81 ? -25.396 -1.784 33.851 1.00 80.94 81 LEU A N 1
ATOM 694 C CA . LEU A 1 81 ? -26.167 -3.010 34.063 1.00 80.94 81 LEU A CA 1
ATOM 695 C C . LEU A 1 81 ? -25.747 -3.706 35.363 1.00 80.94 81 LEU A C 1
ATOM 697 O O . LEU A 1 81 ? -26.620 -4.095 36.136 1.00 80.94 81 LEU A O 1
ATOM 701 N N . GLU A 1 82 ? -24.447 -3.768 35.652 1.00 79.81 82 GLU A N 1
ATOM 702 C CA . GLU A 1 82 ? -23.913 -4.290 36.916 1.00 79.81 82 GLU A CA 1
ATOM 703 C C . GLU A 1 82 ? -24.395 -3.461 38.119 1.00 79.81 82 GLU A C 1
ATOM 705 O O . GLU A 1 82 ? -24.861 -4.035 39.102 1.00 79.81 82 GLU A O 1
ATOM 710 N N . GLU A 1 83 ? -24.400 -2.125 38.018 1.00 80.12 83 GLU A N 1
ATOM 711 C CA . GLU A 1 83 ? -24.970 -1.216 39.032 1.00 80.12 83 GLU A CA 1
ATOM 712 C C . GLU A 1 83 ? -26.459 -1.484 39.301 1.00 80.12 83 GLU A C 1
ATOM 714 O O . GLU A 1 83 ? -26.946 -1.280 40.412 1.00 80.12 83 GLU A O 1
ATOM 719 N N . ARG A 1 84 ? -27.195 -1.960 38.291 1.00 79.44 84 ARG A N 1
ATOM 720 C CA . ARG A 1 84 ? -28.611 -2.342 38.400 1.00 79.44 84 ARG A CA 1
ATOM 721 C C . ARG A 1 84 ? -28.811 -3.804 38.818 1.00 79.44 84 ARG A C 1
ATOM 723 O O . ARG A 1 84 ? -29.940 -4.285 38.783 1.00 79.44 84 ARG A O 1
ATOM 730 N N . GLY A 1 85 ? -27.746 -4.509 39.204 1.00 67.19 85 GLY A N 1
ATOM 731 C CA . GLY A 1 85 ? -27.795 -5.897 39.672 1.00 67.19 85 GLY A CA 1
ATOM 732 C C . GLY A 1 85 ? -27.888 -6.947 38.561 1.00 67.19 85 GLY A C 1
ATOM 733 O O . GLY A 1 85 ? -28.158 -8.113 38.846 1.00 67.19 85 GLY A O 1
ATOM 734 N N . VAL A 1 86 ? -27.667 -6.558 37.302 1.00 66.62 86 VAL A N 1
ATOM 735 C CA . VAL A 1 86 ? -27.685 -7.458 36.145 1.00 66.62 86 VAL A CA 1
ATOM 736 C C . VAL A 1 86 ? -26.260 -7.916 35.844 1.00 66.62 86 VAL A C 1
ATOM 738 O O . VAL A 1 86 ? -25.425 -7.131 35.397 1.00 66.62 86 VAL A O 1
ATOM 741 N N . LEU A 1 87 ? -25.982 -9.204 36.052 1.00 61.69 87 LEU A N 1
ATOM 742 C CA . LEU A 1 87 ? -24.694 -9.804 35.705 1.00 61.69 87 LEU A CA 1
ATOM 743 C C . LEU A 1 87 ? -24.749 -10.331 34.267 1.00 61.69 87 LEU A C 1
ATOM 745 O O . LEU A 1 87 ? -25.504 -11.249 33.945 1.00 61.69 87 LEU A O 1
ATOM 749 N N . LEU A 1 88 ? -23.936 -9.746 33.387 1.00 60.56 88 LEU A N 1
ATOM 750 C CA . LEU A 1 88 ? -23.766 -10.216 32.013 1.00 60.56 88 LEU A CA 1
ATOM 751 C C . LEU A 1 88 ? -22.720 -11.334 31.983 1.00 60.56 88 LEU A C 1
ATOM 753 O O . LEU A 1 88 ? -21.521 -11.061 32.051 1.00 60.56 88 LEU A O 1
ATOM 757 N N . ASN A 1 89 ? -23.163 -12.584 31.844 1.00 57.59 89 ASN A N 1
ATOM 758 C CA . ASN A 1 89 ? -22.272 -13.727 31.651 1.00 57.59 89 ASN A CA 1
ATOM 759 C C . ASN A 1 89 ? -22.420 -14.241 30.213 1.00 57.59 89 ASN A C 1
ATOM 761 O O . ASN A 1 89 ? -23.511 -14.651 29.821 1.00 57.59 89 ASN A O 1
ATOM 765 N N . ASN A 1 90 ? -21.352 -14.160 29.413 1.00 53.41 90 ASN A N 1
ATOM 766 C CA . ASN A 1 90 ? -21.262 -14.693 28.043 1.00 53.41 90 ASN A CA 1
ATOM 767 C C . ASN A 1 90 ? -22.502 -14.474 27.143 1.00 53.41 90 ASN A C 1
ATOM 769 O O . ASN A 1 90 ? -22.954 -15.388 26.462 1.00 53.41 90 ASN A O 1
ATOM 773 N N . GLY A 1 91 ? -23.056 -13.256 27.118 1.00 54.66 91 GLY A N 1
ATOM 774 C CA . GLY A 1 91 ? -24.174 -12.899 26.229 1.00 54.66 91 GLY A CA 1
ATOM 775 C C . GLY A 1 91 ? -25.571 -13.237 26.760 1.00 54.66 91 GLY A C 1
ATOM 776 O O . GLY A 1 91 ? -26.558 -12.893 26.116 1.00 54.66 91 GLY A O 1
ATOM 777 N N . THR A 1 92 ? -25.674 -13.833 27.948 1.00 51.78 92 THR A N 1
ATOM 778 C CA . THR A 1 92 ? -26.944 -14.021 28.660 1.00 51.78 92 THR A CA 1
ATOM 779 C C . THR A 1 92 ? -27.127 -12.966 29.748 1.00 51.78 92 THR A C 1
ATOM 781 O O . THR A 1 92 ? -26.250 -12.757 30.589 1.00 51.78 92 THR A O 1
ATOM 784 N N . ILE A 1 93 ? -28.277 -12.288 29.716 1.00 51.03 93 ILE A N 1
ATOM 785 C CA . ILE A 1 93 ? -28.744 -11.394 30.779 1.00 51.03 93 ILE A CA 1
ATOM 786 C C . ILE A 1 93 ? -29.275 -12.295 31.896 1.00 51.03 93 ILE A C 1
ATOM 788 O O . ILE A 1 93 ? -30.393 -12.795 31.805 1.00 51.03 93 ILE A O 1
ATOM 792 N N . LEU A 1 94 ? -28.476 -12.528 32.939 1.00 52.69 94 LEU A N 1
ATOM 793 C CA . LEU A 1 94 ? -29.005 -13.059 34.191 1.00 52.69 94 LEU A CA 1
ATOM 794 C C . LEU A 1 94 ? -29.630 -11.877 34.927 1.00 52.69 94 LEU A C 1
ATOM 796 O O . LEU A 1 94 ? -28.953 -11.103 35.606 1.00 52.69 94 LEU A O 1
ATOM 800 N N . GLN A 1 95 ? -30.931 -11.696 34.724 1.00 46.75 95 GLN A N 1
ATOM 801 C CA . GLN A 1 95 ? -31.731 -10.894 35.630 1.00 46.75 95 GLN A CA 1
ATOM 802 C C . GLN A 1 95 ? -31.697 -11.652 36.958 1.00 46.75 95 GLN A C 1
ATOM 804 O O . GLN A 1 95 ? -32.301 -12.715 37.082 1.00 46.75 95 GLN A O 1
ATOM 809 N N . ASN A 1 96 ? -30.905 -11.172 37.918 1.00 50.31 96 ASN A N 1
ATOM 810 C CA . ASN A 1 96 ? -31.045 -11.633 39.289 1.00 50.31 96 ASN A CA 1
ATOM 811 C C . ASN A 1 96 ? -32.427 -11.160 39.731 1.00 50.31 96 ASN A C 1
ATOM 813 O O . ASN A 1 96 ? -32.593 -10.021 40.166 1.00 50.31 96 ASN A O 1
ATOM 817 N N . ASP A 1 97 ? -33.434 -12.011 39.531 1.00 46.28 97 ASP A N 1
ATOM 818 C CA . ASP A 1 97 ? -34.729 -11.835 40.156 1.00 46.28 97 ASP A CA 1
ATOM 819 C C . ASP A 1 97 ? -34.480 -11.551 41.634 1.00 46.28 97 ASP A C 1
ATOM 821 O O . ASP A 1 97 ? -33.657 -12.199 42.284 1.00 46.28 97 ASP A O 1
ATOM 825 N N . ILE A 1 98 ? -35.204 -10.574 42.170 1.00 49.62 98 ILE A N 1
ATOM 826 C CA . ILE A 1 98 ? -35.134 -10.130 43.572 1.00 49.62 98 ILE A CA 1
ATOM 827 C C . ILE A 1 98 ? -35.341 -11.322 44.542 1.00 49.62 98 ILE A C 1
ATOM 829 O O . ILE A 1 98 ? -34.976 -11.265 45.712 1.00 49.62 98 ILE A O 1
ATOM 833 N N . TYR A 1 99 ? -35.859 -12.439 44.027 1.00 49.09 99 TYR A N 1
ATOM 834 C CA . TYR A 1 99 ? -36.066 -13.714 44.703 1.00 49.09 99 TYR A CA 1
ATOM 835 C C . TYR A 1 99 ? -34.833 -14.632 44.798 1.00 49.09 99 TYR A C 1
ATOM 837 O O . TYR A 1 99 ? -34.915 -15.642 45.490 1.00 49.09 99 TYR A O 1
ATOM 845 N N . ASN A 1 100 ? -33.705 -14.317 44.147 1.00 46.38 100 ASN A N 1
ATOM 846 C CA . ASN A 1 100 ? -32.507 -15.173 44.129 1.00 46.38 100 ASN A CA 1
ATOM 847 C C . ASN A 1 100 ? -31.341 -14.639 44.982 1.00 46.38 100 ASN A C 1
ATOM 849 O O . ASN A 1 100 ? -30.208 -15.110 44.877 1.00 46.38 100 ASN A O 1
ATOM 853 N N . ILE A 1 101 ? -31.608 -13.651 45.841 1.00 53.56 101 ILE A N 1
ATOM 854 C CA . ILE A 1 101 ? -30.677 -13.256 46.900 1.00 53.56 101 ILE A CA 1
ATOM 855 C C . ILE A 1 101 ? -30.635 -14.424 47.898 1.00 53.56 101 ILE A C 1
ATOM 857 O O . ILE A 1 101 ? -31.694 -14.782 48.419 1.00 53.56 101 ILE A O 1
ATOM 861 N N . PRO A 1 102 ? -29.472 -15.043 48.186 1.00 47.84 102 PRO A N 1
ATOM 862 C CA . PRO A 1 102 ? -29.402 -16.060 49.224 1.00 47.84 102 PRO A CA 1
ATOM 863 C C . PRO A 1 102 ? -29.833 -15.409 50.537 1.00 47.84 102 PRO A C 1
ATOM 865 O O . PRO A 1 102 ? -29.127 -14.553 51.070 1.00 47.84 102 PRO A O 1
ATOM 868 N N . GLN A 1 103 ? -31.019 -15.776 51.029 1.00 48.44 103 GLN A N 1
ATOM 869 C CA . GLN A 1 103 ? -31.493 -15.311 52.321 1.00 48.44 103 GLN A CA 1
ATOM 8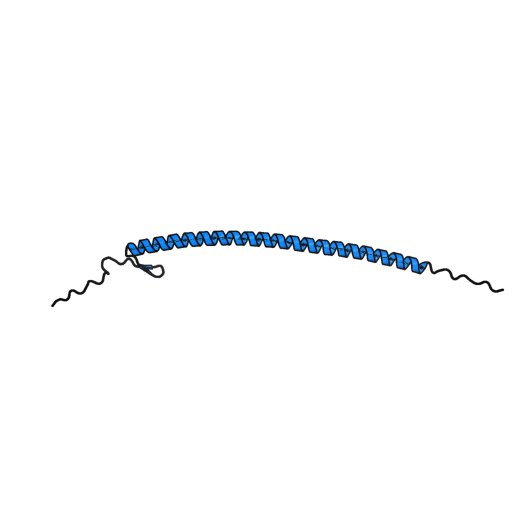70 C C . GLN A 1 103 ? -30.466 -15.744 53.359 1.00 48.44 103 GLN A C 1
ATOM 872 O O . GLN A 1 103 ? -30.160 -16.932 53.502 1.00 48.44 103 GLN A O 1
ATOM 877 N N . THR A 1 104 ? -29.885 -14.755 54.034 1.00 50.41 104 THR A N 1
ATOM 878 C CA . THR A 1 104 ? -29.044 -14.937 55.208 1.00 50.41 104 THR A CA 1
ATOM 879 C C . THR A 1 104 ? -29.754 -15.937 56.109 1.00 50.41 104 THR A C 1
ATOM 881 O O . THR A 1 104 ? -30.864 -15.666 56.560 1.00 50.41 104 THR A O 1
ATOM 884 N N . LYS A 1 105 ? -29.163 -17.119 56.325 1.00 47.91 105 LYS A N 1
ATOM 885 C CA . LYS A 1 105 ? -29.702 -18.074 57.294 1.00 47.91 105 LYS A CA 1
ATOM 886 C C . LYS A 1 105 ? -29.726 -17.362 58.639 1.00 47.91 105 LYS A C 1
ATOM 888 O O . LYS A 1 105 ? -28.665 -17.112 59.213 1.00 47.91 105 LYS A O 1
ATOM 893 N N . GLU A 1 106 ? -30.916 -17.016 59.115 1.00 47.72 106 GLU A N 1
ATOM 894 C CA . GLU A 1 106 ? -31.098 -16.646 60.507 1.00 47.72 106 GLU A CA 1
ATOM 895 C C . GLU A 1 106 ? -30.554 -17.802 61.347 1.00 47.72 106 GLU A C 1
ATOM 897 O O . GLU A 1 106 ? -30.971 -18.954 61.211 1.00 47.72 106 GLU A O 1
ATOM 902 N N . ARG A 1 107 ? -29.553 -17.505 62.180 1.00 45.44 107 ARG A N 1
ATOM 903 C CA . ARG A 1 107 ? -29.186 -18.392 63.277 1.00 45.44 107 ARG A CA 1
ATOM 904 C C . ARG A 1 107 ? -30.358 -18.382 64.251 1.00 45.44 107 ARG A C 1
ATOM 906 O O . ARG A 1 107 ? -30.451 -17.498 65.096 1.00 45.44 107 ARG A O 1
ATOM 913 N N . THR A 1 108 ? -31.251 -19.352 64.122 1.00 47.03 108 THR A N 1
ATOM 914 C CA . THR A 1 108 ? -32.113 -19.760 65.226 1.00 47.03 108 THR A CA 1
ATOM 915 C C . THR A 1 108 ? -31.272 -20.538 66.234 1.00 47.03 108 THR A C 1
ATOM 917 O O . THR A 1 108 ? -30.865 -21.661 65.935 1.00 47.03 108 THR A O 1
ATOM 920 N N . ASN A 1 109 ? -31.097 -19.902 67.397 1.00 42.81 109 ASN A N 1
ATOM 921 C CA . ASN A 1 109 ? -30.616 -20.394 68.696 1.00 42.81 109 ASN A CA 1
ATOM 922 C C . ASN A 1 109 ? -29.134 -20.766 68.830 1.00 42.81 109 ASN A C 1
ATOM 924 O O . ASN A 1 109 ? -28.661 -21.710 68.163 1.00 42.81 109 ASN A O 1
#

Radius of gyration: 44.49 Å; chains: 1; bounding box: 98×26×133 Å